Protein AF-A0A970VTC4-F1 (afdb_monomer)

pLDDT: mean 85.19, std 15.85, range [35.75, 96.75]

Nearest PDB structures (foldseek):
  2k22-assembly1_A  TM=6.587E-01  e=4.413E-03  Thermoplasma acidophilum
  2qjl-assembly1_A  TM=6.857E-01  e=1.968E-02  Saccharomyces cerevisiae
  4n6e-assembly1_B-2  TM=6.893E-01  e=2.959E-02  Amycolatopsis orientalis HCCB10007
  2k9x-assembly1_A  TM=6.719E-01  e=2.255E-02  Trypanosoma brucei
  2ax5-assembly1_A  TM=6.686E-01  e=1.233E-01  Saccharomyces cerevisiae

Mean predicted aligned error: 6.27 Å

Structure (mmCIF, N/CA/C/O backbone):
data_AF-A0A970VTC4-F1
#
_entry.id   AF-A0A970VTC4-F1
#
loop_
_atom_site.group_PDB
_atom_site.id
_atom_site.type_symbol
_atom_site.label_atom_id
_atom_site.label_alt_id
_atom_site.label_comp_id
_atom_site.label_asym_id
_atom_site.label_entity_id
_atom_site.label_seq_id
_atom_site.pdbx_PDB_ins_code
_atom_site.Cartn_x
_atom_site.Cartn_y
_atom_site.Cartn_z
_atom_site.occupancy
_atom_site.B_iso_or_equiv
_atom_site.auth_seq_id
_atom_site.auth_comp_id
_atom_site.auth_asym_id
_atom_site.auth_atom_id
_atom_site.pdbx_PDB_model_num
ATOM 1 N N . MET A 1 1 ? 5.954 -11.013 18.862 1.00 35.75 1 MET A N 1
ATOM 2 C CA . MET A 1 1 ? 6.201 -9.590 19.172 1.00 35.75 1 MET A CA 1
ATOM 3 C C . MET A 1 1 ? 5.168 -8.810 18.370 1.00 35.75 1 MET A C 1
ATOM 5 O O . MET A 1 1 ? 5.174 -8.959 17.158 1.00 35.75 1 MET A O 1
ATOM 9 N N . ILE A 1 2 ? 4.206 -8.136 19.005 1.00 41.72 2 ILE A N 1
ATOM 10 C CA . ILE A 1 2 ? 3.166 -7.378 18.285 1.00 41.72 2 ILE A CA 1
ATOM 11 C C . ILE A 1 2 ? 3.613 -5.919 18.303 1.00 41.72 2 ILE A C 1
ATOM 13 O O . ILE A 1 2 ? 3.673 -5.312 19.372 1.00 41.72 2 ILE A O 1
ATOM 17 N N . ALA A 1 3 ? 4.009 -5.392 17.145 1.00 42.62 3 ALA A N 1
ATOM 18 C CA . ALA A 1 3 ? 4.342 -3.983 17.004 1.00 42.62 3 ALA A CA 1
ATOM 19 C C . ALA A 1 3 ? 3.058 -3.157 17.165 1.00 42.62 3 ALA A C 1
ATOM 21 O O . ALA A 1 3 ? 2.058 -3.422 16.501 1.00 42.62 3 ALA A O 1
A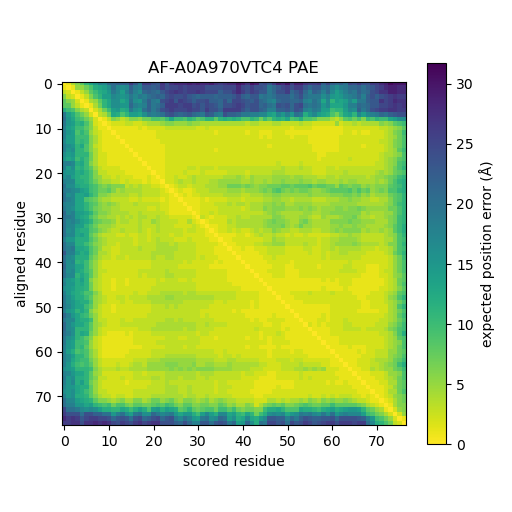TOM 22 N N . LYS A 1 4 ? 3.076 -2.187 18.082 1.00 44.81 4 LYS A N 1
ATOM 23 C CA . LYS A 1 4 ? 1.971 -1.250 18.300 1.00 44.81 4 LYS A CA 1
ATOM 24 C C . LYS A 1 4 ? 2.275 0.012 17.495 1.00 44.81 4 LYS A C 1
ATOM 26 O O . LYS A 1 4 ? 3.273 0.674 17.771 1.00 44.81 4 LYS A O 1
ATOM 31 N N . LEU A 1 5 ? 1.460 0.296 16.482 1.00 53.50 5 LEU A N 1
ATOM 32 C CA . LEU A 1 5 ? 1.599 1.493 15.649 1.00 53.50 5 LEU A CA 1
ATOM 33 C C . 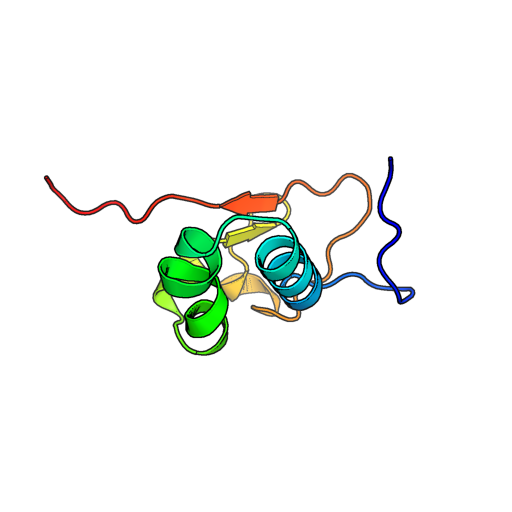LEU A 1 5 ? 1.150 2.740 16.447 1.00 53.50 5 LEU A C 1
ATOM 35 O O . LEU A 1 5 ? 0.241 2.620 17.274 1.00 53.50 5 LEU A O 1
ATOM 39 N N . PRO A 1 6 ? 1.798 3.909 16.279 1.00 44.41 6 PRO A N 1
ATOM 40 C CA . PRO A 1 6 ? 1.474 5.115 17.037 1.00 44.41 6 PRO A CA 1
ATOM 41 C C . PRO A 1 6 ? 0.316 5.899 16.391 1.00 44.41 6 PRO A C 1
ATOM 43 O O . PRO A 1 6 ? 0.385 6.227 15.213 1.00 44.41 6 PRO A O 1
ATOM 46 N N . GLY A 1 7 ? -0.703 6.253 17.185 1.00 54.22 7 GLY A N 1
ATOM 47 C CA . GLY A 1 7 ? -1.852 7.084 16.784 1.00 54.22 7 GLY A CA 1
ATOM 48 C C . GLY A 1 7 ? -3.182 6.322 16.803 1.00 54.22 7 GLY A C 1
ATOM 49 O O . GLY A 1 7 ? -3.215 5.133 16.506 1.00 54.22 7 GLY A O 1
ATOM 50 N N . ASP A 1 8 ? -4.280 6.996 17.167 1.00 63.06 8 ASP A N 1
ATOM 51 C CA . ASP A 1 8 ? -5.633 6.402 17.227 1.00 63.06 8 ASP A CA 1
ATOM 52 C C . ASP A 1 8 ? -6.147 5.908 15.85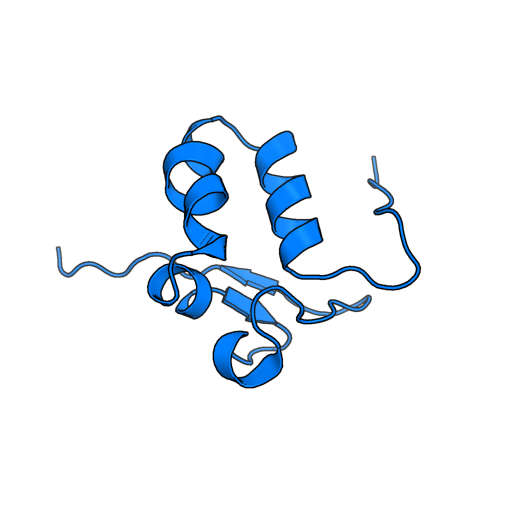6 1.00 63.06 8 ASP A C 1
ATOM 54 O O . ASP A 1 8 ? -7.110 5.144 15.791 1.00 63.06 8 ASP A O 1
ATOM 58 N N . GLU A 1 9 ? -5.488 6.291 14.759 1.00 80.69 9 GLU A N 1
ATOM 59 C CA . GLU A 1 9 ? -5.790 5.834 13.404 1.00 80.69 9 GLU A CA 1
ATOM 60 C C . GLU A 1 9 ? -4.504 5.433 12.672 1.00 80.69 9 GLU A C 1
ATOM 62 O O . GLU A 1 9 ? -3.590 6.239 12.519 1.00 80.69 9 GLU A O 1
ATOM 67 N N . CYS A 1 10 ? -4.446 4.186 12.196 1.00 90.00 10 CYS A N 1
ATOM 68 C CA . CYS A 1 10 ? -3.380 3.695 11.326 1.00 90.00 10 CYS A CA 1
ATOM 69 C C . CYS A 1 10 ? -3.774 3.925 9.870 1.00 90.00 10 CYS A C 1
ATOM 71 O O . CYS A 1 10 ? -4.829 3.460 9.440 1.00 90.00 10 CYS A O 1
ATOM 73 N N . LYS A 1 11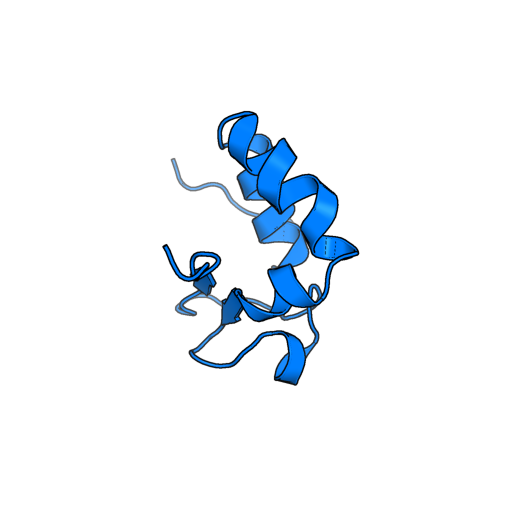 ? -2.924 4.574 9.081 1.00 95.44 11 LYS A N 1
ATOM 74 C CA . LYS A 1 11 ? -3.141 4.773 7.644 1.00 95.44 11 LYS A CA 1
ATOM 75 C C . LYS A 1 11 ? -2.303 3.815 6.809 1.00 95.44 11 LYS A C 1
ATOM 77 O O . LYS A 1 11 ? -1.348 3.200 7.287 1.00 95.44 11 LYS A O 1
ATOM 82 N N . VAL A 1 12 ? -2.620 3.726 5.519 1.00 95.06 12 VAL A N 1
ATOM 83 C CA . VAL A 1 12 ? -1.786 3.004 4.547 1.00 95.06 12 VAL A CA 1
ATOM 84 C C . VAL A 1 12 ? -0.358 3.562 4.521 1.00 95.06 12 VAL A C 1
ATOM 86 O O . VAL A 1 12 ? 0.587 2.779 4.478 1.00 95.06 12 VAL A O 1
ATOM 89 N N . ALA A 1 13 ? -0.172 4.881 4.629 1.00 94.44 13 ALA A N 1
ATOM 90 C CA . ALA A 1 13 ? 1.153 5.503 4.732 1.00 94.44 13 ALA A CA 1
ATOM 91 C C . ALA A 1 13 ? 1.976 4.998 5.935 1.00 94.44 13 ALA A C 1
ATOM 93 O O . ALA A 1 13 ? 3.177 4.738 5.796 1.00 94.44 13 ALA A O 1
ATOM 94 N N . ASP A 1 14 ? 1.334 4.806 7.090 1.00 93.44 14 ASP A N 1
ATOM 95 C CA . ASP A 1 14 ? 1.991 4.292 8.296 1.00 93.44 14 ASP A CA 1
ATOM 96 C C . ASP A 1 14 ? 2.393 2.828 8.114 1.00 93.44 14 ASP A C 1
ATOM 98 O O . ASP A 1 14 ? 3.501 2.433 8.479 1.00 93.44 14 ASP A O 1
ATOM 102 N N . LEU A 1 15 ? 1.528 2.032 7.475 1.00 92.75 15 LEU A N 1
ATOM 103 C CA . LEU A 1 15 ? 1.833 0.645 7.132 1.00 92.75 15 LEU A CA 1
ATOM 104 C C . LEU A 1 15 ? 3.017 0.551 6.160 1.00 92.75 15 LEU A C 1
ATOM 106 O O . LEU A 1 15 ? 3.921 -0.246 6.395 1.00 92.75 15 LEU A O 1
ATOM 110 N N . ILE A 1 16 ? 3.059 1.365 5.101 1.00 93.00 16 ILE A N 1
ATOM 111 C CA . ILE A 1 16 ? 4.210 1.391 4.182 1.00 93.00 16 ILE A CA 1
ATOM 112 C C . ILE A 1 16 ? 5.488 1.786 4.918 1.00 93.00 16 ILE A C 1
ATOM 114 O O . ILE A 1 16 ? 6.515 1.133 4.746 1.00 93.00 16 ILE A O 1
ATOM 118 N N . SER A 1 17 ? 5.430 2.812 5.768 1.00 91.56 17 SER A N 1
ATOM 119 C CA . SER A 1 17 ? 6.584 3.244 6.564 1.00 91.56 17 SER A CA 1
ATOM 120 C C . SER A 1 17 ? 7.073 2.132 7.495 1.00 91.56 17 SER A C 1
ATOM 122 O O . SER A 1 17 ? 8.276 1.902 7.617 1.00 91.56 17 SER A O 1
ATOM 124 N N . PHE A 1 18 ? 6.146 1.391 8.107 1.00 91.62 18 PHE A N 1
ATOM 125 C CA . PHE A 1 18 ? 6.464 0.222 8.916 1.00 91.62 18 P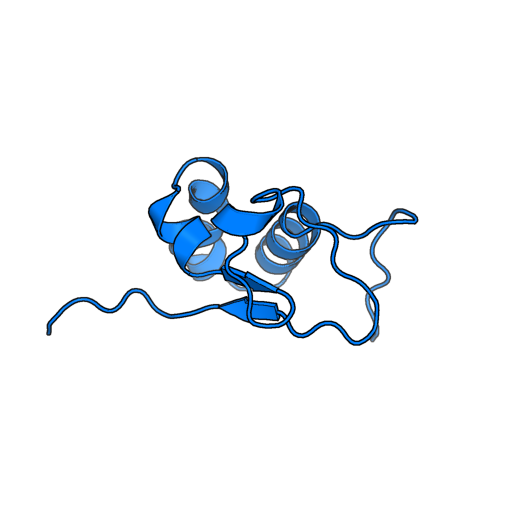HE A CA 1
ATOM 126 C C . PHE A 1 18 ? 7.137 -0.878 8.085 1.00 91.62 18 PHE A C 1
ATOM 128 O O . PHE A 1 18 ? 8.184 -1.383 8.490 1.00 91.62 18 PHE A O 1
ATOM 135 N N . LEU A 1 19 ? 6.586 -1.223 6.918 1.00 91.25 19 LEU A N 1
ATOM 136 C CA . LEU A 1 19 ? 7.156 -2.239 6.029 1.00 91.25 19 LEU A CA 1
ATOM 137 C C . LEU A 1 19 ? 8.546 -1.834 5.521 1.00 91.25 19 LEU A C 1
ATOM 139 O O . LEU A 1 19 ? 9.453 -2.656 5.558 1.00 91.25 19 LEU A O 1
ATOM 143 N N . ASN A 1 20 ? 8.758 -0.564 5.170 1.00 89.62 20 ASN A N 1
ATOM 144 C CA . ASN A 1 20 ? 10.075 -0.034 4.794 1.00 89.62 20 ASN A CA 1
ATOM 145 C C . ASN A 1 20 ? 11.133 -0.216 5.883 1.00 89.62 20 ASN A C 1
ATOM 147 O O . ASN A 1 20 ? 12.302 -0.426 5.575 1.00 89.62 20 ASN A O 1
ATOM 151 N N . ALA A 1 21 ? 10.738 -0.118 7.152 1.00 89.38 21 ALA A N 1
ATOM 152 C CA . ALA A 1 21 ? 11.656 -0.266 8.274 1.00 89.38 21 ALA A CA 1
ATOM 153 C C . ALA A 1 21 ? 11.928 -1.732 8.661 1.00 89.38 21 ALA A C 1
ATOM 155 O O . ALA A 1 21 ? 12.915 -1.995 9.348 1.00 89.38 21 ALA A O 1
ATOM 156 N N . HIS A 1 22 ? 11.060 -2.673 8.269 1.00 91.88 22 HIS A N 1
ATOM 157 C CA . HIS A 1 22 ? 11.095 -4.064 8.751 1.00 91.88 22 HIS A CA 1
ATOM 158 C C . HIS A 1 22 ? 11.325 -5.114 7.658 1.00 91.88 22 HIS A C 1
ATOM 160 O O . HIS A 1 22 ? 11.637 -6.260 7.983 1.00 91.88 22 HIS A O 1
ATOM 166 N N . LEU A 1 23 ? 11.1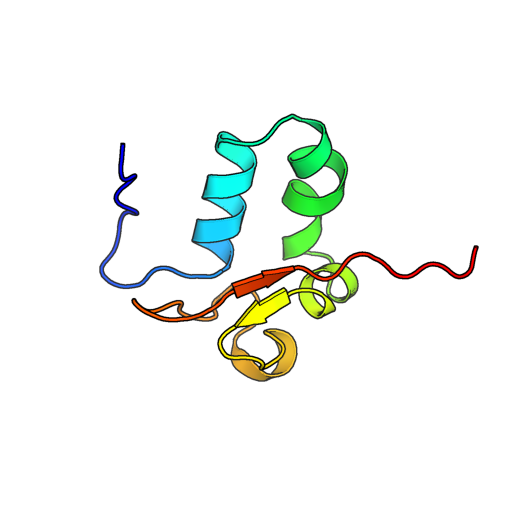64 -4.752 6.387 1.00 90.00 23 LEU A N 1
ATOM 167 C CA . LEU A 1 23 ? 11.532 -5.584 5.246 1.00 90.00 23 LEU A CA 1
ATOM 168 C C . LEU A 1 23 ? 12.967 -5.282 4.802 1.00 90.00 23 LEU A C 1
ATOM 170 O O . LEU A 1 23 ? 13.649 -4.414 5.349 1.00 90.00 23 LEU A O 1
ATOM 174 N N . ASP A 1 24 ? 13.453 -6.052 3.833 1.00 89.69 24 ASP A N 1
ATOM 175 C CA . ASP A 1 24 ? 14.769 -5.808 3.263 1.00 89.69 24 ASP A CA 1
ATOM 176 C C . ASP A 1 24 ? 14.786 -4.546 2.378 1.00 89.69 24 ASP A C 1
ATOM 178 O O . ASP A 1 24 ? 13.764 -3.922 2.077 1.00 89.69 24 ASP A O 1
ATOM 182 N N . LYS A 1 25 ? 15.992 -4.165 1.948 1.00 87.81 25 LYS A N 1
ATOM 183 C CA . LYS A 1 25 ? 16.198 -2.974 1.119 1.00 87.81 25 LYS A CA 1
ATOM 184 C C . LYS A 1 25 ? 15.492 -3.043 -0.235 1.00 87.81 25 LYS A C 1
ATOM 186 O O . LYS A 1 25 ? 15.151 -1.987 -0.759 1.00 87.81 25 LYS A O 1
ATOM 191 N N . SER A 1 26 ? 15.248 -4.242 -0.773 1.00 86.81 26 SER A N 1
ATOM 192 C CA . SER A 1 26 ? 14.611 -4.399 -2.084 1.00 86.81 26 SER A CA 1
ATOM 193 C C . SER A 1 26 ? 13.192 -3.837 -2.066 1.00 86.81 26 SER A C 1
ATOM 195 O O . SER A 1 26 ? 12.809 -3.099 -2.967 1.00 86.81 26 SER A O 1
ATOM 197 N N . PHE A 1 27 ? 12.453 -4.049 -0.971 1.00 87.44 27 PHE A N 1
ATOM 198 C CA . PHE A 1 27 ? 11.112 -3.488 -0.826 1.00 87.44 27 PHE A CA 1
ATOM 199 C C . PHE A 1 27 ? 11.122 -1.956 -0.849 1.00 87.44 27 PHE A C 1
ATOM 201 O O . PHE A 1 27 ? 10.313 -1.336 -1.542 1.00 87.44 27 PHE A O 1
ATOM 208 N N . ALA A 1 28 ? 12.035 -1.340 -0.093 1.00 85.38 28 ALA A N 1
ATOM 209 C CA . ALA A 1 28 ? 12.132 0.113 -0.017 1.00 85.38 28 ALA A CA 1
ATOM 210 C C . ALA A 1 28 ? 12.512 0.725 -1.376 1.00 85.38 28 ALA A C 1
ATOM 212 O O . ALA A 1 28 ? 11.957 1.753 -1.766 1.00 85.38 28 ALA A O 1
ATOM 213 N N . GLU A 1 29 ? 13.429 0.086 -2.103 1.00 87.44 29 GLU A N 1
ATOM 214 C CA . GLU A 1 29 ? 13.906 0.536 -3.413 1.00 87.44 29 GLU A CA 1
ATOM 215 C C . GLU A 1 29 ? 12.858 0.361 -4.521 1.00 87.44 29 GLU A C 1
ATOM 217 O O . GLU A 1 29 ? 12.697 1.260 -5.344 1.00 87.44 29 GLU A O 1
ATOM 222 N N . GLU A 1 30 ? 12.118 -0.750 -4.532 1.00 84.62 30 GLU A N 1
ATOM 223 C CA . GLU A 1 30 ? 11.155 -1.060 -5.599 1.00 84.62 30 GLU A CA 1
ATOM 224 C C . GLU A 1 30 ? 9.773 -0.433 -5.380 1.00 84.62 30 GLU A C 1
ATOM 226 O O . GLU A 1 30 ? 9.102 -0.030 -6.332 1.00 84.62 30 GLU A O 1
ATOM 231 N N . ILE A 1 31 ? 9.322 -0.373 -4.127 1.00 85.38 31 ILE A N 1
ATOM 232 C CA . ILE A 1 31 ? 7.945 -0.007 -3.780 1.00 85.38 31 ILE A CA 1
ATOM 233 C C . ILE A 1 31 ? 7.951 1.162 -2.804 1.00 85.38 31 ILE A C 1
ATOM 235 O O . ILE A 1 31 ? 7.395 2.224 -3.085 1.00 85.38 31 ILE A O 1
ATOM 239 N N . GLY A 1 32 ? 8.594 0.972 -1.657 1.00 84.50 32 GLY A N 1
ATOM 240 C CA . GLY A 1 32 ? 8.487 1.828 -0.487 1.00 84.50 32 GLY A CA 1
ATOM 241 C C . GLY A 1 32 ? 8.725 3.311 -0.721 1.00 84.50 32 GLY A C 1
ATOM 242 O O . GLY A 1 32 ? 7.933 4.138 -0.272 1.00 84.50 32 GLY A O 1
ATOM 243 N N . ASN A 1 33 ? 9.809 3.644 -1.418 1.00 88.19 33 ASN A N 1
ATOM 244 C CA . ASN A 1 33 ? 10.222 5.025 -1.653 1.00 88.19 33 ASN A CA 1
ATOM 245 C C . ASN A 1 33 ? 9.425 5.699 -2.776 1.00 88.19 33 ASN A C 1
ATOM 247 O O . ASN A 1 33 ? 9.351 6.922 -2.824 1.00 88.19 33 ASN A O 1
ATOM 251 N N . SER A 1 34 ? 8.829 4.922 -3.684 1.00 89.75 34 SER A N 1
ATOM 252 C CA . SER A 1 34 ? 8.150 5.453 -4.872 1.00 89.75 34 SER A CA 1
ATOM 253 C C . SER A 1 34 ? 6.629 5.452 -4.758 1.00 89.75 34 SER A C 1
ATOM 255 O O . SER A 1 34 ? 5.960 6.165 -5.501 1.00 89.75 34 SER A O 1
ATOM 257 N N . ILE A 1 35 ? 6.050 4.669 -3.848 1.00 91.94 35 ILE A N 1
ATOM 258 C CA . ILE A 1 35 ? 4.602 4.447 -3.800 1.00 91.94 35 ILE A CA 1
ATOM 259 C C . ILE A 1 35 ? 3.796 5.711 -3.489 1.00 91.94 35 ILE A C 1
ATOM 261 O O . ILE A 1 35 ? 2.715 5.886 -4.043 1.00 91.94 35 ILE A O 1
ATOM 265 N N . ALA A 1 36 ? 4.322 6.632 -2.677 1.00 88.81 36 ALA A N 1
ATOM 266 C CA . ALA A 1 36 ? 3.636 7.886 -2.355 1.00 88.81 36 ALA A CA 1
ATOM 267 C C . ALA A 1 36 ? 3.431 8.786 -3.590 1.00 88.81 36 ALA A C 1
ATOM 269 O O . ALA A 1 36 ? 2.416 9.471 -3.691 1.00 88.81 36 ALA A O 1
ATOM 270 N N . GLU A 1 37 ? 4.351 8.731 -4.554 1.00 90.44 37 GLU A N 1
ATOM 271 C CA . GLU A 1 37 ? 4.353 9.578 -5.754 1.00 90.44 37 GLU A CA 1
ATOM 272 C C . GLU A 1 37 ? 3.924 8.823 -7.022 1.00 90.44 37 GLU A C 1
ATOM 274 O O . GLU A 1 37 ? 3.788 9.422 -8.089 1.00 90.44 37 GLU A O 1
ATOM 279 N N . ASN A 1 38 ? 3.692 7.509 -6.929 1.00 91.75 38 ASN A N 1
ATOM 280 C CA . ASN A 1 38 ? 3.377 6.655 -8.069 1.00 91.75 38 ASN A CA 1
ATOM 281 C C . ASN A 1 38 ? 1.956 6.067 -7.969 1.00 91.75 38 ASN A C 1
ATOM 283 O O . ASN A 1 38 ? 1.764 5.002 -7.371 1.00 91.75 38 ASN A O 1
ATOM 287 N N . PRO A 1 39 ? 0.953 6.687 -8.627 1.00 90.56 39 PRO A N 1
ATOM 288 C CA . PRO A 1 39 ? -0.425 6.198 -8.627 1.00 90.56 39 PRO A CA 1
ATOM 289 C C . PRO A 1 39 ? -0.578 4.763 -9.140 1.00 90.56 39 PRO A C 1
ATOM 291 O O . PRO A 1 39 ? -1.510 4.071 -8.742 1.00 90.56 39 PRO A O 1
ATOM 294 N N . ARG A 1 40 ? 0.328 4.280 -10.004 1.00 90.75 40 ARG A N 1
ATOM 295 C CA . ARG A 1 40 ? 0.273 2.895 -10.499 1.00 90.75 40 ARG A CA 1
ATOM 296 C C . ARG A 1 40 ? 0.614 1.893 -9.405 1.00 90.75 40 ARG A C 1
ATOM 298 O O . ARG A 1 40 ? -0.023 0.852 -9.343 1.00 90.75 40 ARG A O 1
ATOM 305 N N . LEU A 1 41 ? 1.576 2.213 -8.538 1.00 92.06 41 LEU A N 1
ATOM 306 C CA . LEU A 1 41 ? 1.892 1.379 -7.376 1.00 92.06 41 LEU A CA 1
ATOM 307 C C . LEU A 1 41 ? 0.776 1.456 -6.328 1.00 92.06 41 LEU A C 1
ATOM 309 O O . LEU A 1 41 ? 0.396 0.432 -5.768 1.00 92.06 41 LEU A O 1
ATOM 313 N N . GLN A 1 42 ? 0.183 2.635 -6.121 1.00 94.12 42 GLN A N 1
ATOM 314 C CA . GLN A 1 42 ? -0.985 2.777 -5.242 1.00 94.12 42 GLN A CA 1
ATOM 315 C C . GLN A 1 42 ? -2.184 1.956 -5.732 1.00 94.12 42 GLN A C 1
ATOM 317 O O . GLN A 1 42 ? -2.876 1.346 -4.922 1.00 94.12 42 GLN A O 1
ATOM 322 N N . ALA A 1 43 ? -2.390 1.861 -7.050 1.00 93.81 43 ALA A N 1
ATOM 323 C CA . ALA A 1 43 ? -3.452 1.050 -7.650 1.00 93.81 43 ALA A CA 1
ATOM 324 C C . ALA A 1 43 ? -3.329 -0.458 -7.351 1.00 93.81 43 ALA A C 1
ATOM 326 O O . ALA A 1 43 ? -4.274 -1.208 -7.601 1.00 93.81 43 ALA A O 1
ATOM 327 N N . LEU A 1 44 ? -2.192 -0.917 -6.826 1.00 93.69 44 LEU A N 1
ATOM 328 C CA . LEU A 1 44 ? -1.971 -2.308 -6.436 1.00 93.69 44 LEU A CA 1
ATOM 329 C C . LEU A 1 44 ? -2.313 -2.579 -4.967 1.00 93.69 44 LEU A C 1
ATOM 331 O O . LEU A 1 44 ? -2.257 -3.732 -4.537 1.00 93.69 44 LEU A O 1
ATOM 335 N N . ILE A 1 45 ? -2.685 -1.548 -4.203 1.00 95.06 45 ILE A N 1
ATOM 336 C CA . ILE A 1 45 ? -3.045 -1.673 -2.793 1.00 95.06 45 ILE A CA 1
ATOM 337 C C . ILE A 1 45 ? -4.563 -1.668 -2.636 1.00 95.06 45 ILE A C 1
ATOM 339 O O . ILE A 1 45 ? -5.269 -0.795 -3.148 1.00 95.06 45 ILE A O 1
ATOM 343 N N . TYR A 1 46 ? -5.057 -2.632 -1.865 1.00 96.75 46 TYR A N 1
ATOM 344 C CA . TYR A 1 46 ? -6.466 -2.749 -1.518 1.00 96.75 46 TYR A CA 1
ATOM 345 C C . TYR A 1 46 ? -6.644 -2.834 -0.009 1.00 96.75 46 TYR A C 1
ATOM 347 O O . TYR A 1 46 ? -5.902 -3.545 0.666 1.00 96.75 46 TYR A O 1
ATOM 355 N N . VAL A 1 47 ? -7.679 -2.173 0.501 1.00 96.56 47 VAL A N 1
ATOM 356 C CA . VAL A 1 47 ? -8.129 -2.256 1.895 1.00 96.56 47 VAL A CA 1
ATOM 357 C C . VAL A 1 47 ? -9.600 -2.660 1.875 1.00 96.56 47 VAL A C 1
ATOM 359 O O . VAL A 1 47 ? -10.390 -2.060 1.152 1.00 96.56 47 VAL A O 1
ATOM 362 N N . ARG A 1 48 ? -9.981 -3.711 2.617 1.00 94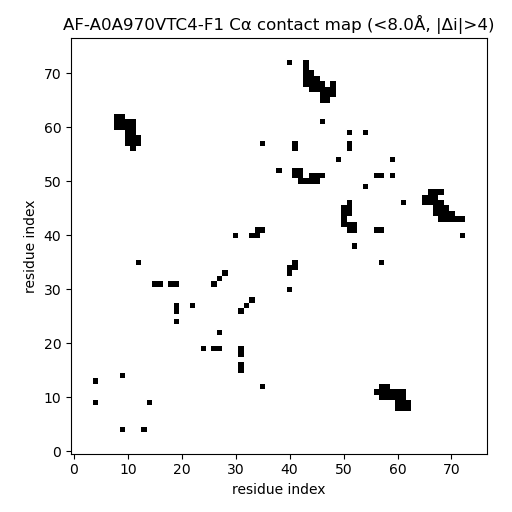.62 48 ARG A N 1
ATOM 363 C CA . ARG A 1 48 ? -11.357 -4.269 2.612 1.00 94.62 48 ARG A CA 1
ATOM 364 C C . ARG A 1 48 ? -11.874 -4.631 1.205 1.00 94.62 48 ARG A C 1
ATOM 366 O O . ARG A 1 48 ? -13.050 -4.471 0.908 1.00 94.62 48 ARG A O 1
ATOM 373 N N . ASN A 1 49 ? -10.991 -5.144 0.343 1.00 94.69 49 ASN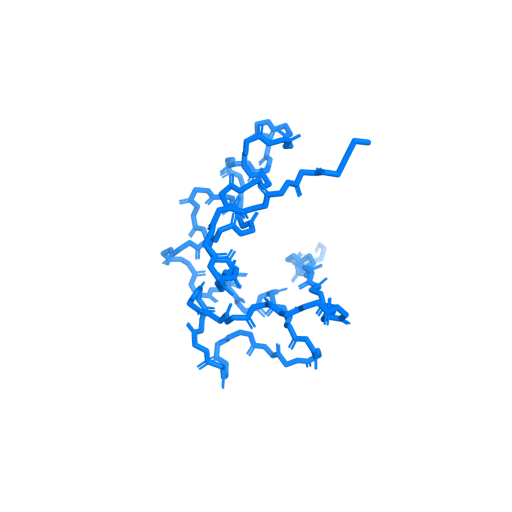 A N 1
ATOM 374 C CA . ASN A 1 49 ? -11.251 -5.442 -1.078 1.00 94.69 49 ASN A CA 1
ATOM 375 C C . ASN A 1 49 ? -11.563 -4.227 -1.974 1.00 94.69 49 ASN A C 1
ATOM 377 O O . ASN A 1 49 ? -11.902 -4.425 -3.138 1.00 94.69 49 ASN A O 1
ATOM 381 N N . GLU A 1 50 ? -11.380 -2.997 -1.498 1.00 96.12 50 GLU A N 1
ATOM 382 C CA . GLU A 1 50 ? -11.501 -1.787 -2.313 1.00 96.12 50 GLU A CA 1
ATOM 383 C C . GLU A 1 50 ? -10.127 -1.179 -2.592 1.00 96.12 50 GLU A C 1
ATOM 385 O O . GLU A 1 50 ? -9.241 -1.184 -1.736 1.00 96.12 50 GLU A O 1
ATOM 390 N N . ASN A 1 51 ? -9.938 -0.679 -3.813 1.00 96.31 51 ASN A N 1
ATOM 391 C CA . ASN A 1 51 ? -8.698 -0.025 -4.212 1.00 96.31 51 ASN A CA 1
ATOM 392 C C . ASN A 1 51 ? -8.525 1.282 -3.429 1.00 96.31 51 ASN A C 1
ATOM 394 O O . ASN A 1 51 ? -9.464 2.079 -3.371 1.00 96.31 51 ASN A O 1
ATOM 398 N N . ILE A 1 52 ? -7.334 1.541 -2.885 1.00 96.69 52 ILE A N 1
ATOM 399 C CA . ILE A 1 52 ? -7.102 2.752 -2.083 1.00 96.69 52 ILE A CA 1
ATOM 400 C C . ILE A 1 52 ? -7.311 4.045 -2.880 1.00 96.69 52 ILE A C 1
ATOM 402 O O . ILE A 1 52 ? -7.672 5.062 -2.295 1.00 96.69 52 ILE A O 1
ATOM 406 N N . LEU A 1 53 ? -7.166 4.014 -4.210 1.00 95.56 53 LEU A N 1
ATOM 407 C CA . LEU A 1 53 ? -7.431 5.165 -5.079 1.00 95.56 53 LEU A CA 1
ATOM 408 C C . LEU A 1 53 ? -8.914 5.557 -5.129 1.00 95.56 53 LEU A C 1
ATOM 410 O O . LEU A 1 53 ? -9.223 6.715 -5.391 1.00 95.56 53 LEU A O 1
ATOM 414 N N . ASN A 1 54 ? -9.824 4.620 -4.850 1.00 96.12 54 ASN A N 1
ATOM 415 C CA . ASN A 1 54 ? -11.260 4.896 -4.719 1.00 96.12 54 ASN A CA 1
ATOM 416 C C . ASN A 1 54 ? -11.647 5.327 -3.292 1.00 96.12 54 ASN A C 1
ATOM 418 O O . ASN A 1 54 ? -12.810 5.623 -3.031 1.00 96.12 54 ASN A O 1
ATOM 422 N N . LEU A 1 55 ? -10.681 5.329 -2.371 1.00 93.88 55 LEU A N 1
ATOM 423 C CA . LEU A 1 55 ? -10.836 5.704 -0.971 1.00 93.88 55 LEU A CA 1
ATOM 424 C C . LEU A 1 55 ? -10.148 7.054 -0.724 1.00 93.88 55 LEU A C 1
ATOM 426 O O . LEU A 1 55 ? -10.557 8.073 -1.274 1.00 93.88 55 LEU A O 1
ATOM 430 N N . GLN A 1 56 ? -9.110 7.072 0.115 1.00 94.88 56 GLN A N 1
ATOM 431 C CA . GLN A 1 56 ? -8.319 8.261 0.449 1.00 94.88 56 GLN A CA 1
ATOM 432 C C . GLN A 1 56 ? -6.838 8.070 0.081 1.00 94.88 56 GLN A C 1
ATOM 434 O O . GLN A 1 56 ? -5.954 8.689 0.663 1.00 94.88 56 GLN A O 1
ATOM 439 N N . GLY A 1 57 ? -6.539 7.171 -0.862 1.00 95.19 57 GLY A N 1
ATOM 440 C CA . GLY A 1 57 ? -5.174 6.846 -1.268 1.00 95.19 57 GLY A CA 1
ATOM 441 C C . GLY A 1 57 ? -4.332 6.389 -0.079 1.00 95.19 57 GLY A C 1
ATOM 442 O O . GLY A 1 57 ? -4.758 5.548 0.717 1.00 95.19 57 GLY A O 1
ATOM 443 N N . MET A 1 58 ? -3.150 6.983 0.066 1.00 94.88 58 MET A N 1
ATOM 444 C CA . MET A 1 58 ? -2.223 6.716 1.171 1.00 94.88 58 MET A CA 1
ATOM 445 C C . MET A 1 58 ? -2.775 7.107 2.553 1.00 94.88 58 MET A C 1
ATOM 447 O O . MET A 1 58 ? -2.341 6.543 3.558 1.00 94.88 58 MET A O 1
ATOM 451 N N . ASP A 1 59 ? -3.758 8.011 2.610 1.00 95.50 59 ASP A N 1
ATOM 452 C CA . ASP A 1 59 ? -4.438 8.411 3.846 1.00 95.50 59 ASP A CA 1
ATOM 453 C C . ASP A 1 59 ? -5.567 7.458 4.261 1.00 95.50 59 ASP A C 1
ATOM 455 O O . ASP A 1 59 ? -6.189 7.655 5.304 1.00 95.50 59 ASP A O 1
ATOM 459 N N . THR A 1 60 ? -5.829 6.404 3.480 1.00 95.75 60 THR A N 1
ATOM 460 C CA . THR A 1 60 ? -6.857 5.411 3.804 1.00 95.75 60 THR A CA 1
ATOM 461 C C . THR A 1 60 ? -6.605 4.807 5.184 1.00 95.75 60 THR A C 1
ATOM 463 O O . THR A 1 60 ? -5.573 4.176 5.417 1.00 95.75 60 THR A O 1
ATOM 466 N N . VAL A 1 61 ? -7.579 4.968 6.082 1.00 95.31 61 VAL A N 1
ATOM 467 C CA . VAL A 1 61 ? -7.534 4.418 7.441 1.00 95.31 61 VAL A CA 1
ATOM 468 C C . VAL A 1 61 ? -7.768 2.903 7.416 1.00 95.31 61 VAL A C 1
ATOM 470 O O . VAL A 1 61 ? -8.746 2.408 6.839 1.00 95.31 61 VAL A O 1
ATOM 473 N N . ILE A 1 62 ? -6.863 2.186 8.077 1.00 94.38 62 ILE A N 1
ATOM 474 C CA . ILE A 1 62 ? -6.866 0.747 8.325 1.00 94.38 62 ILE A CA 1
ATOM 475 C C . ILE A 1 62 ? -7.359 0.522 9.755 1.00 94.38 62 ILE A C 1
ATOM 477 O O . ILE A 1 62 ? -6.823 1.091 10.708 1.00 94.38 62 ILE A O 1
ATOM 481 N N . ARG A 1 63 ? -8.386 -0.312 9.908 1.00 91.50 63 ARG A N 1
ATOM 482 C CA . ARG A 1 63 ? -8.957 -0.675 11.211 1.00 91.50 63 ARG A CA 1
ATOM 483 C C . ARG A 1 63 ? -8.626 -2.112 11.579 1.00 91.50 63 ARG A C 1
ATOM 485 O O . ARG A 1 63 ? -8.257 -2.918 10.728 1.00 91.50 63 ARG A O 1
ATOM 492 N N . ASP A 1 64 ? -8.777 -2.435 12.858 1.00 89.12 64 ASP A N 1
ATOM 493 C CA . ASP A 1 64 ? -8.639 -3.816 13.310 1.00 89.12 64 ASP A CA 1
ATOM 494 C C . ASP A 1 64 ? -9.635 -4.731 12.576 1.00 89.12 64 ASP A C 1
ATOM 496 O O . ASP A 1 64 ? -10.795 -4.371 12.366 1.00 89.12 64 ASP A O 1
ATOM 500 N N . GLY A 1 65 ? -9.153 -5.893 12.140 1.00 88.88 65 GLY A N 1
ATOM 501 C CA . GLY A 1 65 ? -9.895 -6.819 11.281 1.00 88.88 65 GLY A CA 1
ATOM 502 C C . GLY A 1 65 ? -9.904 -6.482 9.782 1.00 88.88 65 GLY A C 1
ATOM 503 O O . GLY A 1 65 ? -10.334 -7.325 8.989 1.00 88.88 65 GLY A O 1
ATOM 504 N N . ASP A 1 66 ? -9.400 -5.318 9.353 1.00 92.88 66 ASP A N 1
ATOM 505 C CA . ASP A 1 66 ? -9.274 -5.022 7.925 1.00 92.88 66 ASP A CA 1
ATOM 506 C C . ASP A 1 66 ? -8.211 -5.907 7.268 1.00 92.88 66 ASP A C 1
ATOM 508 O O . ASP A 1 66 ? -7.119 -6.133 7.788 1.00 92.88 66 ASP A O 1
ATOM 512 N N . THR A 1 67 ? -8.513 -6.374 6.057 1.00 94.56 67 THR A N 1
ATOM 513 C CA . THR A 1 67 ? -7.523 -7.031 5.201 1.00 94.56 67 THR A CA 1
ATOM 514 C C . THR A 1 67 ? -6.899 -6.010 4.261 1.00 94.56 67 THR A C 1
ATOM 516 O O . THR A 1 67 ? -7.618 -5.345 3.507 1.00 94.56 67 THR A O 1
ATOM 519 N N . VAL A 1 68 ? -5.567 -5.947 4.263 1.00 95.62 68 VAL A N 1
ATOM 520 C CA . VAL A 1 68 ? -4.770 -5.189 3.292 1.00 95.62 68 VAL A CA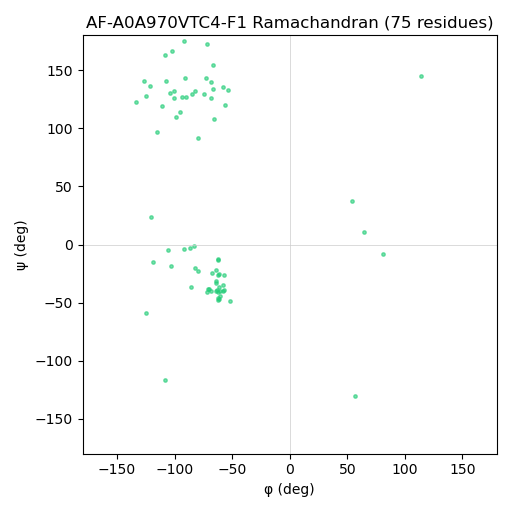 1
ATOM 521 C C . VAL A 1 68 ? -4.151 -6.161 2.290 1.00 95.62 68 VAL A C 1
ATOM 523 O O . VAL A 1 68 ? -3.568 -7.170 2.687 1.00 95.62 68 VAL A O 1
ATOM 526 N N . LYS A 1 69 ? -4.286 -5.881 0.991 1.00 94.62 69 LYS A N 1
ATOM 527 C CA . LYS A 1 69 ? -3.711 -6.698 -0.087 1.00 94.62 69 LYS A CA 1
ATOM 528 C C . LYS A 1 69 ? -2.767 -5.860 -0.932 1.00 94.62 69 LYS A C 1
ATOM 530 O O . LYS A 1 69 ? -3.121 -4.753 -1.329 1.00 94.62 69 LYS A O 1
ATOM 535 N N . PHE A 1 70 ? -1.619 -6.445 -1.247 1.00 91.50 70 PHE A N 1
ATOM 536 C CA . PHE A 1 70 ? -0.660 -5.932 -2.215 1.00 91.50 70 PHE A CA 1
ATOM 537 C C . PHE A 1 70 ? -0.671 -6.864 -3.418 1.00 91.50 70 PHE A C 1
ATOM 539 O O . PHE A 1 70 ? -0.424 -8.063 -3.275 1.00 91.50 70 PHE A O 1
ATOM 546 N N . LEU A 1 71 ? -1.012 -6.334 -4.587 1.00 90.62 71 LEU A N 1
ATOM 547 C CA . LEU A 1 71 ? -0.956 -7.084 -5.835 1.00 90.62 71 LEU A CA 1
ATOM 548 C C . LEU A 1 71 ? 0.418 -6.893 -6.492 1.00 90.62 71 LEU A C 1
ATOM 550 O O . LEU A 1 71 ? 0.973 -5.796 -6.428 1.00 90.62 71 LEU A O 1
ATOM 554 N N . PRO A 1 72 ? 0.983 -7.930 -7.129 1.00 83.75 72 PRO A N 1
ATOM 555 C CA . PRO A 1 72 ? 2.199 -7.764 -7.909 1.00 83.75 72 PRO A CA 1
ATOM 556 C C . PRO A 1 72 ? 1.928 -6.877 -9.128 1.00 83.75 72 PRO A C 1
ATOM 558 O O . PRO A 1 72 ? 0.811 -6.834 -9.655 1.00 83.75 72 PRO A O 1
ATOM 561 N N . VAL A 1 73 ? 2.972 -6.211 -9.621 1.00 77.44 73 VAL A N 1
ATOM 562 C CA . VAL A 1 73 ? 2.935 -5.618 -10.958 1.00 77.44 73 VAL A CA 1
ATOM 563 C C . VAL A 1 73 ? 2.837 -6.776 -11.953 1.00 77.44 73 VAL A C 1
ATOM 565 O O . VAL A 1 73 ? 3.788 -7.533 -12.129 1.00 77.44 73 VAL A O 1
ATOM 568 N N . MET A 1 74 ? 1.677 -6.946 -12.579 1.00 70.94 74 MET A N 1
ATOM 569 C CA . MET A 1 74 ? 1.505 -7.907 -13.667 1.00 70.94 74 MET A CA 1
ATOM 570 C C . MET A 1 74 ? 2.077 -7.267 -14.936 1.00 70.94 74 MET A C 1
ATOM 572 O O . MET A 1 74 ? 1.392 -6.502 -15.612 1.00 70.94 74 MET A O 1
ATOM 576 N N . GLY A 1 75 ? 3.359 -7.502 -15.210 1.00 60.66 75 GLY A N 1
ATOM 577 C CA . GLY A 1 75 ? 3.907 -7.339 -16.554 1.00 60.66 75 GLY A CA 1
ATOM 578 C C . GLY A 1 75 ? 3.594 -8.597 -17.357 1.00 60.66 75 GLY A C 1
ATOM 579 O O . GLY A 1 75 ? 3.804 -9.696 -16.844 1.00 60.66 75 GLY A O 1
ATOM 580 N N . ASP A 1 76 ? 3.070 -8.449 -18.576 1.00 51.41 76 ASP A N 1
ATOM 581 C CA . ASP A 1 76 ? 3.099 -9.553 -19.542 1.00 51.41 76 ASP A CA 1
ATOM 582 C C . ASP A 1 76 ? 4.557 -10.027 -19.675 1.00 51.41 76 ASP A C 1
ATOM 584 O O . ASP A 1 76 ? 5.471 -9.197 -19.721 1.00 51.41 76 ASP A O 1
ATOM 588 N N . GLY A 1 77 ? 4.752 -11.348 -19.619 1.00 43.06 77 GLY A N 1
ATOM 589 C CA . GLY A 1 77 ? 6.064 -12.003 -19.564 1.00 43.06 77 GLY A CA 1
ATOM 590 C C . GLY A 1 77 ? 6.974 -11.761 -20.762 1.00 43.06 77 GLY A C 1
ATOM 591 O O . GLY A 1 77 ? 6.494 -11.307 -21.825 1.00 43.06 77 GLY A O 1
#

Secondary structure (DSSP, 8-state):
-----SSSSEEHHHHHHHHHHHS-HHHIIIIITTTTT-HHHHTTEEETTEEGGGTTGGGPEE-TT--EEE-------

Sequence (77 aa):
MIAKLPGDECKVADLISFLNAHLDKSFAEEIGNSIAENPRLQALIYVRNENILNLQGMDTVIRDGDTVKFLPVMGDG

Foldseek 3Di:
DDDDQDDPWDFLLSVLVVCCVVPDPVCCVPQSVCVVPDVVQQQQKDKQNHRCVVPVGRRHTHDPPIDIGGHDPDDDD

Radius of gyration: 12.6 Å; Cα contacts (8 Å, |Δi|>4): 83; chains: 1; bounding box: 28×22×39 Å

Solvent-accessible surface area (backbone atoms only — not comparable to full-atom values): 4790 Å² total; per-residue (Å²): 136,84,86,80,78,85,65,102,65,45,27,47,51,54,51,46,55,49,45,45,74,71,50,58,69,65,51,27,72,73,41,52,74,46,35,90,82,29,69,72,58,38,63,31,30,26,50,73,87,38,48,24,74,83,64,55,40,55,66,29,74,56,57,93,90,58,52,75,46,79,54,77,85,83,66,84,131